Protein AF-B9XE62-F1 (afdb_monomer_lite)

Foldseek 3Di:
DPPPDPPVCVVVVVVVVVVVCVVVPDDPPPVCDVVNVVVVVVVLVVVLVVLLVVLVVVVCVVCVVDPLVVCVVVVNVVSVVVVVVSVVVSVVVSVVSND

Radius of gyration: 27.41 Å; chains: 1; bounding box: 37×49×83 Å

Structure (mmCIF, N/CA/C/O backbone):
data_AF-B9XE62-F1
#
_entry.id   AF-B9XE62-F1
#
loop_
_atom_site.group_PDB
_atom_site.id
_atom_site.type_symbol
_atom_site.label_atom_id
_atom_site.label_alt_id
_atom_site.label_comp_id
_atom_site.label_asym_id
_atom_site.label_entity_id
_atom_site.label_seq_id
_atom_site.pdbx_PDB_ins_code
_atom_site.Cartn_x
_atom_site.Cartn_y
_atom_site.Cartn_z
_atom_site.occupancy
_atom_site.B_iso_or_equiv
_atom_site.auth_seq_id
_atom_site.auth_comp_id
_atom_site.auth_asym_id
_atom_site.auth_atom_id
_atom_site.pdbx_PDB_model_num
ATOM 1 N N . MET A 1 1 ? 6.011 -31.624 -57.000 1.00 45.56 1 MET A N 1
ATOM 2 C CA . MET A 1 1 ? 6.539 -32.652 -56.074 1.00 45.56 1 MET A CA 1
ATOM 3 C C . MET A 1 1 ? 6.282 -32.206 -54.631 1.00 45.56 1 MET A C 1
ATOM 5 O O . MET A 1 1 ? 7.098 -31.500 -54.053 1.00 45.56 1 MET A O 1
ATOM 9 N N . LYS A 1 2 ? 5.093 -32.501 -54.076 1.00 50.94 2 LYS A N 1
ATOM 10 C CA . LYS A 1 2 ? 4.723 -32.095 -52.708 1.00 50.94 2 LYS A CA 1
ATOM 11 C C . LYS A 1 2 ? 5.452 -33.010 -51.726 1.00 50.94 2 LYS A C 1
ATOM 13 O O . LYS A 1 2 ? 5.089 -34.177 -51.609 1.00 50.94 2 LYS A O 1
ATOM 18 N N . ARG A 1 3 ? 6.510 -32.503 -51.086 1.00 59.50 3 ARG A N 1
ATOM 19 C CA . ARG A 1 3 ? 7.260 -33.214 -50.042 1.00 59.50 3 ARG A CA 1
ATOM 20 C C . ARG A 1 3 ? 6.299 -33.481 -48.881 1.00 59.50 3 ARG A C 1
ATOM 22 O O . ARG A 1 3 ? 6.088 -32.612 -48.042 1.00 59.50 3 ARG A O 1
ATOM 29 N N . LYS A 1 4 ? 5.651 -34.649 -48.880 1.00 58.56 4 LYS A N 1
ATOM 30 C CA . LYS A 1 4 ? 4.878 -35.138 -47.738 1.00 58.56 4 LYS A CA 1
ATOM 31 C C . LYS A 1 4 ? 5.888 -35.488 -46.654 1.00 58.56 4 LYS A C 1
ATOM 33 O O . LYS A 1 4 ? 6.426 -36.589 -46.632 1.00 58.56 4 LYS A O 1
ATOM 38 N N . LEU A 1 5 ? 6.218 -34.495 -45.836 1.00 67.44 5 LEU A N 1
ATOM 39 C CA . LEU A 1 5 ? 6.963 -34.704 -44.604 1.00 67.44 5 LEU A CA 1
ATOM 40 C C . LEU A 1 5 ? 6.182 -35.735 -43.771 1.00 67.44 5 LEU A C 1
ATOM 42 O O . LEU A 1 5 ? 4.958 -35.608 -43.673 1.00 67.44 5 LEU A O 1
ATOM 46 N N . PRO A 1 6 ? 6.837 -36.778 -43.234 1.00 66.62 6 PRO A N 1
ATOM 47 C CA . PRO A 1 6 ? 6.153 -37.774 -42.419 1.00 66.62 6 PRO A CA 1
ATOM 48 C C . PRO A 1 6 ? 5.475 -37.066 -41.241 1.00 66.62 6 PRO A C 1
ATOM 50 O O . PRO A 1 6 ? 6.090 -36.215 -40.599 1.00 66.62 6 PRO A O 1
ATOM 53 N N . SER A 1 7 ? 4.210 -37.404 -40.964 1.00 68.00 7 SER A N 1
ATOM 54 C CA . SER A 1 7 ? 3.348 -36.707 -39.990 1.00 68.00 7 SER A CA 1
ATOM 55 C C . SER A 1 7 ? 3.934 -36.611 -38.573 1.00 68.00 7 SER A C 1
ATOM 57 O O . SER A 1 7 ? 3.496 -35.792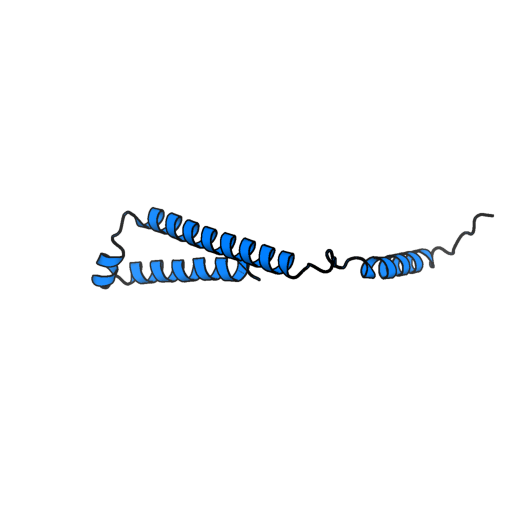 -37.777 1.00 68.00 7 SER A O 1
ATOM 59 N N . VAL A 1 8 ? 4.955 -37.415 -38.276 1.00 67.75 8 VAL A N 1
ATOM 60 C CA . VAL A 1 8 ? 5.684 -37.458 -37.002 1.00 67.75 8 VAL A CA 1
ATOM 61 C C . VAL A 1 8 ? 6.715 -36.325 -36.871 1.00 67.75 8 VAL A C 1
ATOM 63 O O . VAL A 1 8 ? 7.049 -35.924 -35.762 1.00 67.75 8 VAL A O 1
ATOM 66 N N . LEU A 1 9 ? 7.194 -35.757 -37.985 1.00 67.44 9 LEU A N 1
ATOM 67 C CA . LEU A 1 9 ? 8.153 -34.643 -37.975 1.00 67.44 9 LEU A CA 1
ATOM 68 C C . LEU A 1 9 ? 7.482 -33.264 -37.881 1.00 67.44 9 LEU A C 1
ATOM 70 O O . LEU A 1 9 ? 8.156 -32.295 -37.540 1.00 67.44 9 LEU A O 1
ATOM 74 N N . LEU A 1 10 ? 6.170 -33.163 -38.134 1.00 72.81 10 LEU A N 1
ATOM 75 C CA . LEU A 1 10 ? 5.406 -31.923 -37.933 1.00 72.81 10 LEU A CA 1
ATOM 76 C C . LEU A 1 10 ? 5.469 -31.385 -36.490 1.00 72.81 10 LEU A C 1
ATOM 78 O O . LEU A 1 10 ? 5.800 -30.209 -36.342 1.00 72.81 10 LEU A O 1
ATOM 82 N N . PRO A 1 11 ? 5.201 -32.184 -35.433 1.00 76.31 11 PRO A N 1
ATOM 83 C CA . PRO A 1 11 ? 5.225 -31.682 -34.058 1.00 76.31 11 PRO A CA 1
ATOM 84 C C . PRO A 1 11 ? 6.628 -31.244 -33.618 1.00 76.31 11 PRO A C 1
ATOM 86 O O . PRO A 1 11 ? 6.780 -30.220 -32.956 1.00 76.31 11 PRO A O 1
ATOM 89 N N . VAL A 1 12 ? 7.668 -31.968 -34.042 1.00 79.00 12 VAL A N 1
ATOM 90 C CA . VAL A 1 12 ? 9.068 -31.611 -33.760 1.00 79.00 12 VAL A CA 1
ATOM 91 C C . VAL A 1 12 ? 9.441 -30.291 -34.437 1.00 79.00 12 VAL A C 1
ATOM 93 O O . VAL A 1 12 ? 10.075 -29.439 -33.820 1.00 79.00 12 VAL A O 1
ATOM 96 N N . LEU A 1 13 ? 8.996 -30.077 -35.678 1.00 75.75 13 LEU A N 1
ATOM 97 C CA . LEU A 1 13 ? 9.226 -28.830 -36.404 1.00 75.75 13 LEU A CA 1
ATOM 98 C C . LEU A 1 13 ? 8.481 -27.645 -35.773 1.00 75.75 13 LEU A C 1
ATOM 100 O O . LEU A 1 13 ? 9.052 -26.561 -35.688 1.00 75.75 13 LEU A O 1
ATOM 104 N N . SER A 1 14 ? 7.250 -27.842 -35.285 1.00 71.19 14 SER A N 1
ATOM 105 C CA . SER A 1 14 ? 6.536 -26.796 -34.539 1.00 71.19 14 SER A CA 1
ATOM 106 C C . SER A 1 14 ? 7.195 -26.480 -33.197 1.00 71.19 14 SER A C 1
ATOM 108 O O . SER A 1 14 ? 7.227 -25.319 -32.808 1.00 71.19 14 SER A O 1
ATOM 110 N N . LEU A 1 15 ? 7.772 -27.480 -32.520 1.00 75.88 15 LEU A N 1
ATOM 111 C CA . LEU A 1 15 ? 8.480 -27.278 -31.256 1.00 75.88 15 LEU A CA 1
ATOM 112 C C . LEU A 1 15 ? 9.803 -26.529 -31.460 1.00 75.88 15 LEU A C 1
ATOM 114 O O . LEU A 1 15 ? 10.140 -25.670 -30.659 1.00 75.88 15 LEU A O 1
ATOM 118 N N . LEU A 1 16 ? 10.531 -26.815 -32.544 1.00 76.62 16 LEU A N 1
ATOM 119 C CA . LEU A 1 16 ? 11.733 -26.074 -32.953 1.00 76.62 16 LEU A CA 1
ATOM 120 C C . LEU A 1 16 ? 11.405 -24.644 -33.392 1.00 76.62 16 LEU A C 1
ATOM 122 O O . LEU A 1 16 ? 12.121 -23.709 -33.041 1.00 76.62 16 LEU A O 1
ATOM 126 N N . ALA A 1 17 ? 10.312 -24.460 -34.136 1.00 77.06 17 ALA A N 1
ATOM 127 C CA . ALA A 1 17 ? 9.829 -23.133 -34.504 1.00 77.06 17 ALA A CA 1
ATOM 128 C C . ALA A 1 17 ? 9.422 -22.321 -33.265 1.00 77.06 17 ALA A C 1
ATOM 130 O O . ALA A 1 17 ? 9.715 -21.128 -33.201 1.00 77.06 17 ALA A O 1
ATOM 131 N N . TRP A 1 18 ? 8.811 -22.976 -32.273 1.00 72.44 18 TRP A N 1
ATOM 132 C CA . TRP A 1 18 ? 8.482 -22.371 -30.989 1.00 72.44 18 TRP A CA 1
ATOM 133 C C . TRP A 1 18 ? 9.726 -22.108 -30.125 1.00 72.44 18 TRP A C 1
ATOM 135 O O . TRP A 1 18 ? 9.913 -21.016 -29.615 1.00 72.44 18 TRP A O 1
ATOM 145 N N . ALA A 1 19 ? 10.684 -23.030 -30.055 1.00 73.44 19 ALA A N 1
ATOM 146 C CA . ALA A 1 19 ? 11.950 -22.796 -29.354 1.00 73.44 19 ALA A CA 1
ATOM 147 C C . ALA A 1 19 ? 12.716 -21.581 -29.921 1.00 73.44 19 ALA A C 1
ATOM 149 O O . ALA A 1 19 ? 13.286 -20.789 -29.169 1.00 73.44 19 ALA A O 1
ATOM 150 N N . ASN A 1 20 ? 12.668 -21.389 -31.243 1.00 70.81 20 ASN A N 1
ATOM 151 C CA . ASN A 1 20 ? 13.258 -20.222 -31.896 1.00 70.81 20 ASN A CA 1
ATOM 152 C C . ASN A 1 20 ? 12.491 -18.919 -31.613 1.00 70.81 20 ASN A C 1
ATOM 154 O O . ASN A 1 20 ? 13.117 -17.863 -31.574 1.00 70.81 20 ASN A O 1
ATOM 158 N N . ASN A 1 21 ? 11.168 -18.963 -31.419 1.00 65.94 21 ASN A N 1
ATOM 159 C CA . ASN A 1 21 ? 10.366 -17.762 -31.163 1.00 65.94 21 ASN A CA 1
ATOM 160 C C . ASN A 1 21 ? 10.258 -17.394 -29.669 1.00 65.94 21 ASN A C 1
ATOM 162 O O . ASN A 1 21 ? 10.157 -16.212 -29.358 1.00 65.94 21 ASN A O 1
ATOM 166 N N . VAL A 1 22 ? 10.428 -18.350 -28.750 1.00 63.34 22 VAL A N 1
ATOM 167 C CA . VAL A 1 22 ? 10.509 -18.121 -27.292 1.00 63.34 22 VAL A CA 1
ATOM 168 C C . VAL A 1 22 ? 11.733 -17.286 -26.905 1.00 63.34 22 VAL A C 1
ATOM 170 O O . VAL A 1 22 ? 11.699 -16.543 -25.930 1.00 63.34 22 VAL A O 1
ATOM 173 N N . SER A 1 23 ? 12.802 -17.328 -27.705 1.00 54.84 23 SER A N 1
ATOM 174 C CA . SER A 1 23 ? 13.986 -16.479 -27.497 1.00 54.84 23 SER A CA 1
ATOM 175 C C . SER A 1 23 ? 13.716 -14.991 -27.776 1.00 54.84 23 SER A C 1
ATOM 177 O O . SER A 1 23 ? 14.518 -14.143 -27.391 1.00 54.84 23 SER A O 1
ATOM 179 N N . ALA A 1 24 ? 12.609 -14.671 -28.459 1.00 52.84 24 ALA A N 1
ATOM 180 C CA . ALA A 1 24 ? 12.230 -13.316 -28.854 1.00 52.84 24 ALA A CA 1
ATOM 181 C C . ALA A 1 24 ? 11.146 -12.695 -27.957 1.00 52.84 24 ALA A C 1
ATOM 183 O O . ALA A 1 24 ? 10.785 -11.540 -28.165 1.00 52.84 24 ALA A O 1
ATOM 184 N N . GLU A 1 25 ? 10.659 -13.411 -26.940 1.00 49.81 25 GLU A N 1
ATOM 185 C CA . GLU A 1 25 ? 9.695 -12.882 -25.967 1.00 49.81 25 GLU A CA 1
ATOM 186 C C . GLU A 1 25 ? 10.421 -12.355 -24.717 1.00 49.81 25 GLU A C 1
ATOM 188 O O . GLU A 1 25 ? 10.091 -12.645 -23.571 1.00 49.81 25 GLU A O 1
ATOM 193 N N . GLY A 1 26 ? 11.472 -11.570 -24.958 1.00 54.84 26 GLY A N 1
ATOM 194 C CA . GLY A 1 26 ? 12.023 -10.653 -23.973 1.00 54.84 26 GLY A CA 1
ATOM 195 C C . GLY A 1 26 ? 11.217 -9.364 -24.034 1.00 54.84 26 GLY A C 1
ATOM 196 O O . GLY A 1 26 ? 11.342 -8.615 -24.997 1.00 54.84 26 GLY A O 1
ATOM 197 N N . THR A 1 27 ? 10.388 -9.125 -23.018 1.00 52.66 27 THR A N 1
ATOM 198 C CA . THR A 1 27 ? 9.708 -7.852 -22.733 1.00 52.66 27 THR A CA 1
ATOM 199 C C . THR A 1 27 ? 10.562 -6.656 -23.165 1.00 52.66 27 THR A C 1
ATOM 201 O O . THR A 1 27 ? 11.564 -6.387 -22.504 1.00 52.66 27 THR A O 1
ATOM 204 N N . ASP A 1 28 ? 10.202 -5.986 -24.265 1.00 48.62 28 ASP A N 1
ATOM 205 C CA . ASP A 1 28 ? 10.820 -4.776 -24.828 1.00 48.62 28 ASP A CA 1
ATOM 206 C C . ASP A 1 28 ? 12.162 -4.378 -24.192 1.00 48.62 28 ASP A C 1
ATOM 208 O O . ASP A 1 28 ? 12.276 -3.416 -23.422 1.00 48.62 28 ASP A O 1
ATOM 212 N N . THR A 1 29 ? 13.205 -5.140 -24.521 1.00 51.34 29 THR A N 1
ATOM 213 C CA . THR A 1 29 ? 14.595 -4.817 -24.197 1.00 51.34 29 THR A CA 1
ATOM 214 C C . THR A 1 29 ? 15.145 -3.836 -25.230 1.00 51.34 29 THR A C 1
ATOM 216 O O . THR A 1 29 ? 16.222 -4.039 -25.793 1.00 51.34 29 THR A O 1
ATOM 219 N N . THR A 1 30 ? 14.431 -2.738 -25.492 1.00 59.75 30 THR A N 1
ATOM 220 C CA . THR A 1 30 ? 15.166 -1.523 -25.852 1.00 59.75 30 THR A CA 1
ATOM 221 C C . THR A 1 30 ? 16.044 -1.211 -24.642 1.00 59.75 30 THR A C 1
ATOM 223 O O . THR A 1 30 ? 15.549 -1.321 -23.516 1.00 59.75 30 THR A O 1
ATOM 226 N N . PRO A 1 31 ? 17.339 -0.883 -24.797 1.00 51.75 31 PRO A N 1
ATOM 227 C CA . PRO A 1 31 ? 18.119 -0.385 -23.676 1.00 51.75 31 PRO A CA 1
ATOM 228 C C . PRO A 1 31 ? 17.374 0.842 -23.151 1.00 51.75 31 PRO A C 1
ATOM 230 O O . PRO A 1 31 ? 17.423 1.908 -23.765 1.00 51.75 31 PRO A O 1
ATOM 233 N N . LYS A 1 32 ? 16.597 0.674 -22.071 1.00 60.62 32 LYS A N 1
ATOM 234 C CA . LYS A 1 32 ? 15.912 1.775 -21.409 1.00 60.62 32 LYS A CA 1
ATOM 235 C C . LYS A 1 32 ? 17.044 2.683 -20.982 1.00 60.62 32 LYS A C 1
ATOM 237 O O . LYS A 1 32 ? 17.804 2.341 -20.078 1.00 60.62 32 LYS A O 1
ATOM 242 N N . SER A 1 33 ? 17.212 3.800 -21.685 1.00 68.56 33 SER A N 1
ATOM 243 C CA . SER A 1 33 ? 18.121 4.843 -21.239 1.00 68.56 33 SER A CA 1
ATOM 244 C C . SER A 1 33 ? 17.815 5.090 -19.764 1.00 68.56 33 SER A C 1
ATOM 246 O O . SER A 1 33 ? 16.651 5.026 -19.365 1.00 68.56 33 SER A O 1
ATOM 248 N N . LEU A 1 34 ? 18.835 5.329 -18.939 1.00 74.75 34 LEU A N 1
ATOM 249 C CA . LEU A 1 34 ? 18.655 5.533 -17.493 1.00 74.75 34 LEU A CA 1
ATOM 250 C C . LEU A 1 34 ? 17.511 6.520 -17.194 1.00 74.75 34 LEU A C 1
ATOM 252 O O . LEU A 1 34 ? 16.763 6.330 -16.240 1.00 74.75 34 LEU A O 1
ATOM 256 N N . SER A 1 35 ? 17.304 7.498 -18.084 1.00 74.81 35 SER A N 1
ATOM 257 C CA . SER A 1 35 ? 16.158 8.406 -18.069 1.00 74.81 35 SER A CA 1
ATOM 258 C C . SER A 1 35 ? 14.786 7.716 -18.074 1.00 74.81 35 SER A C 1
ATOM 260 O O . SER A 1 35 ? 13.941 8.099 -17.277 1.00 74.81 35 SER A O 1
ATOM 262 N N . HIS A 1 36 ? 14.547 6.693 -18.897 1.00 77.94 36 HIS A N 1
ATOM 263 C CA . HIS A 1 36 ? 13.278 5.956 -18.924 1.00 77.94 36 HIS A CA 1
ATOM 264 C C . HIS A 1 36 ? 13.063 5.122 -17.657 1.00 77.94 36 HIS A C 1
ATOM 266 O O . HIS A 1 36 ? 11.943 5.037 -17.162 1.00 77.94 36 HIS A O 1
ATOM 272 N N . ALA A 1 37 ? 14.123 4.520 -17.108 1.00 81.00 37 ALA A N 1
ATOM 273 C CA . ALA A 1 37 ? 14.025 3.755 -15.865 1.00 81.00 37 ALA A CA 1
ATOM 274 C C . ALA A 1 37 ? 13.701 4.663 -14.666 1.00 81.00 37 ALA A C 1
ATOM 276 O O . ALA A 1 37 ? 12.819 4.351 -13.866 1.00 81.00 37 ALA A O 1
ATOM 277 N N . ILE A 1 38 ? 14.366 5.818 -14.583 1.00 84.62 38 ILE A N 1
ATOM 278 C CA . ILE A 1 38 ? 14.113 6.835 -13.556 1.00 84.62 38 ILE A CA 1
ATOM 279 C C . ILE A 1 38 ? 12.702 7.412 -13.709 1.00 84.62 38 ILE A C 1
ATOM 281 O O . ILE A 1 38 ? 11.982 7.526 -12.720 1.00 84.62 38 ILE A O 1
ATOM 285 N N . LEU A 1 39 ? 12.280 7.717 -14.939 1.00 85.50 39 LEU A N 1
ATOM 286 C CA . LEU A 1 39 ? 10.943 8.238 -15.213 1.00 85.50 39 LEU A CA 1
ATOM 287 C C . LEU A 1 39 ? 9.855 7.247 -14.779 1.00 85.50 39 LEU A C 1
ATOM 289 O O . LEU A 1 39 ? 8.937 7.635 -14.062 1.00 85.50 39 LEU A O 1
ATOM 293 N N . ASN A 1 40 ? 9.990 5.966 -15.136 1.00 83.69 40 ASN A N 1
ATOM 294 C CA . ASN A 1 40 ? 9.050 4.935 -14.699 1.00 83.69 40 ASN A CA 1
ATOM 295 C C . ASN A 1 40 ? 9.027 4.797 -13.173 1.00 83.69 40 ASN A C 1
ATOM 297 O O . ASN A 1 40 ? 7.947 4.763 -12.593 1.00 83.69 40 ASN A O 1
ATOM 301 N N . SER A 1 41 ? 10.189 4.769 -12.516 1.00 85.69 41 SER A N 1
ATOM 302 C CA . SER A 1 41 ? 10.267 4.688 -11.051 1.00 85.69 41 SER A CA 1
ATOM 303 C C . SER A 1 41 ? 9.533 5.851 -10.370 1.00 85.69 41 SER A C 1
ATOM 305 O O . SER A 1 41 ? 8.736 5.635 -9.460 1.00 85.69 41 SER A O 1
ATOM 3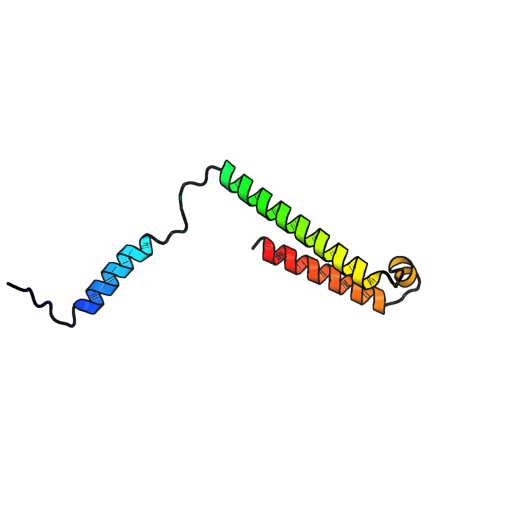07 N N . ILE A 1 42 ? 9.710 7.080 -10.868 1.00 88.25 42 ILE A N 1
ATOM 308 C CA . ILE A 1 42 ? 9.016 8.270 -10.350 1.00 88.25 42 ILE A CA 1
ATOM 309 C C . ILE A 1 42 ? 7.503 8.173 -10.571 1.00 88.25 42 ILE A C 1
ATOM 311 O O . ILE A 1 42 ? 6.730 8.533 -9.681 1.00 88.25 42 ILE A O 1
ATOM 315 N N . ILE A 1 43 ? 7.066 7.678 -11.730 1.00 87.06 43 ILE A N 1
ATOM 316 C CA . ILE A 1 43 ? 5.642 7.489 -12.033 1.00 87.06 43 ILE A CA 1
ATOM 317 C C . ILE A 1 43 ? 5.020 6.492 -11.049 1.00 87.06 43 ILE A C 1
ATOM 319 O O . ILE A 1 43 ? 4.016 6.818 -10.416 1.00 87.06 43 ILE A O 1
ATOM 323 N N . PHE A 1 44 ? 5.636 5.325 -10.848 1.00 84.69 44 PHE A N 1
ATOM 324 C CA . PHE A 1 44 ? 5.141 4.326 -9.895 1.00 84.69 44 PHE A CA 1
ATOM 325 C C . PHE A 1 44 ? 5.183 4.827 -8.446 1.00 84.69 44 PHE A C 1
ATOM 327 O O . PHE A 1 44 ? 4.214 4.642 -7.711 1.00 84.69 44 PHE A O 1
ATOM 334 N N . ALA A 1 45 ? 6.239 5.542 -8.048 1.00 85.12 45 ALA A N 1
ATOM 335 C CA . ALA A 1 45 ? 6.321 6.167 -6.728 1.00 85.12 45 ALA A CA 1
ATOM 336 C C . ALA A 1 45 ? 5.192 7.188 -6.506 1.00 85.12 45 ALA A C 1
ATOM 338 O O . ALA A 1 45 ? 4.550 7.194 -5.455 1.00 85.12 45 ALA A O 1
ATOM 339 N N . THR A 1 46 ? 4.901 8.016 -7.512 1.00 88.44 46 THR A N 1
ATOM 340 C CA . THR A 1 46 ? 3.821 9.012 -7.444 1.00 88.44 46 THR A CA 1
ATOM 341 C C . THR A 1 46 ? 2.457 8.33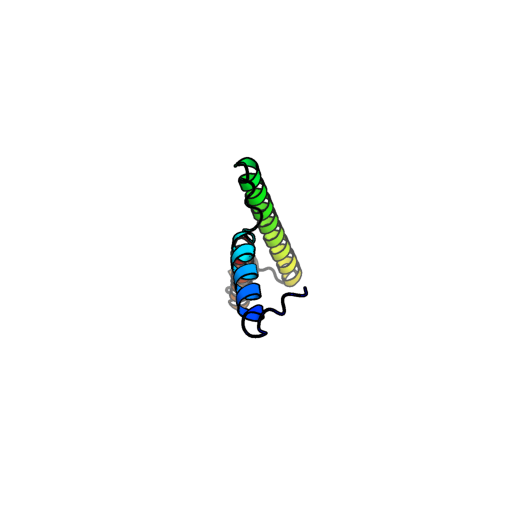6 -7.346 1.00 88.44 46 THR A C 1
ATOM 343 O O . THR A 1 46 ? 1.632 8.7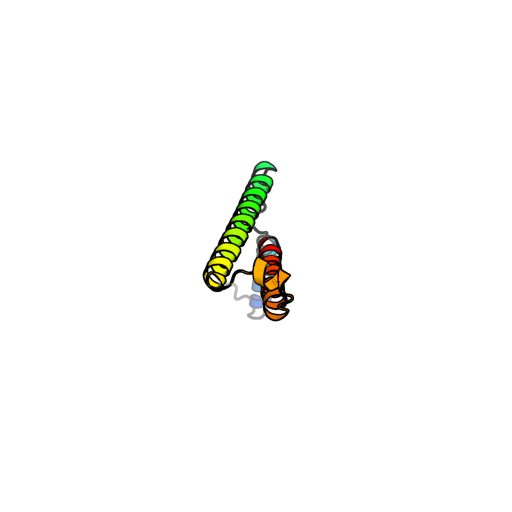36 -6.526 1.00 88.44 46 THR A O 1
ATOM 346 N N . ILE A 1 47 ? 2.226 7.279 -8.129 1.00 87.81 47 ILE A N 1
ATOM 347 C CA . ILE A 1 47 ? 0.992 6.487 -8.065 1.00 87.81 47 I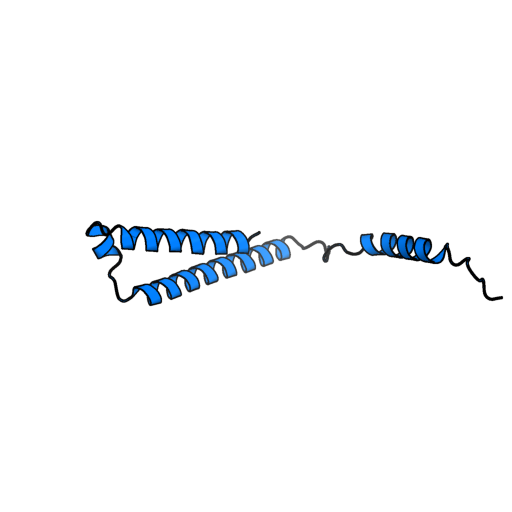LE A CA 1
ATOM 348 C C . ILE A 1 47 ? 0.819 5.878 -6.668 1.00 87.81 47 ILE A C 1
ATOM 350 O O . ILE A 1 47 ? -0.258 6.004 -6.088 1.00 87.81 47 ILE A O 1
ATOM 354 N N . GLY A 1 48 ? 1.876 5.299 -6.089 1.00 84.81 48 GLY A N 1
ATOM 355 C CA . GLY A 1 48 ? 1.842 4.754 -4.729 1.00 84.81 48 GLY A CA 1
ATOM 356 C C . GLY A 1 48 ? 1.441 5.800 -3.685 1.00 84.81 48 GLY A C 1
ATOM 357 O O . GLY A 1 48 ? 0.554 5.551 -2.869 1.00 84.81 48 GLY A O 1
ATOM 358 N N . ILE A 1 49 ? 2.019 7.003 -3.756 1.00 86.69 49 ILE A N 1
ATOM 359 C CA . ILE A 1 49 ? 1.660 8.122 -2.869 1.00 86.69 49 ILE A CA 1
ATOM 360 C C . ILE A 1 49 ? 0.178 8.483 -3.027 1.00 86.69 49 ILE A C 1
ATOM 362 O O . ILE A 1 49 ? -0.538 8.595 -2.032 1.00 86.69 49 ILE A O 1
ATOM 366 N N . VAL A 1 50 ? -0.308 8.625 -4.262 1.00 88.81 50 VAL A N 1
ATOM 367 C CA . VAL A 1 50 ? -1.718 8.958 -4.527 1.00 88.81 50 VAL A CA 1
ATOM 368 C C . VAL A 1 50 ? -2.654 7.903 -3.935 1.00 88.81 50 VAL A C 1
ATOM 370 O O . VAL A 1 50 ? -3.654 8.257 -3.310 1.00 88.81 50 VAL A O 1
ATOM 373 N N . VAL A 1 51 ? -2.320 6.620 -4.067 1.00 86.56 51 VAL A N 1
ATOM 374 C CA . VAL A 1 51 ? -3.120 5.522 -3.507 1.00 86.56 51 VAL A CA 1
ATOM 375 C C . VAL A 1 51 ? -3.166 5.582 -1.978 1.00 86.56 51 VAL A C 1
ATOM 377 O O . VAL A 1 51 ? -4.244 5.425 -1.403 1.00 86.56 51 VAL A O 1
ATOM 380 N N . VAL A 1 52 ? -2.045 5.887 -1.314 1.00 84.88 52 VAL A N 1
ATOM 381 C CA . VAL A 1 52 ? -2.008 6.103 0.144 1.00 84.88 52 VAL A CA 1
ATOM 382 C C . VAL A 1 52 ? -2.944 7.239 0.551 1.00 84.88 52 VAL A C 1
ATOM 384 O O . VAL A 1 52 ? -3.757 7.065 1.458 1.00 84.88 52 VAL A O 1
ATOM 387 N N . PHE A 1 53 ? -2.893 8.377 -0.146 1.00 87.19 53 PHE A N 1
ATOM 388 C CA . PHE A 1 53 ? -3.775 9.517 0.128 1.00 87.19 53 PHE A CA 1
ATOM 389 C C . PHE A 1 53 ? -5.256 9.169 -0.040 1.00 87.19 53 PHE A C 1
ATOM 391 O O . PHE A 1 53 ? -6.080 9.556 0.789 1.00 87.19 53 PHE A O 1
ATOM 398 N N . VAL A 1 54 ? -5.606 8.426 -1.091 1.00 87.50 54 VAL A N 1
ATOM 399 C CA . VAL A 1 54 ? -6.985 7.969 -1.307 1.00 87.50 54 VAL A CA 1
ATOM 400 C C . VAL A 1 54 ? -7.412 7.003 -0.200 1.00 87.50 54 VAL A C 1
ATOM 402 O O . VAL A 1 54 ? -8.507 7.158 0.337 1.00 87.50 54 VAL A O 1
ATOM 405 N N . GLY A 1 55 ? -6.547 6.066 0.198 1.00 83.56 55 GLY A N 1
ATOM 406 C CA . GLY A 1 55 ? -6.804 5.142 1.305 1.00 83.56 55 GLY A CA 1
ATOM 407 C C . GLY A 1 55 ? -7.069 5.869 2.625 1.00 83.56 55 GLY A C 1
ATOM 408 O O . GLY A 1 55 ? -8.069 5.590 3.289 1.00 83.56 55 GLY A O 1
ATOM 409 N N . PHE A 1 56 ? -6.242 6.864 2.959 1.00 80.62 56 PHE A N 1
ATOM 410 C CA . PHE A 1 56 ? -6.456 7.713 4.133 1.00 80.62 56 PHE A CA 1
ATOM 411 C C . PHE A 1 56 ? -7.759 8.499 4.050 1.00 80.62 56 PHE A C 1
ATOM 413 O O . PHE A 1 56 ? -8.498 8.542 5.024 1.00 80.62 56 PHE A O 1
ATOM 420 N N . LYS A 1 57 ? -8.080 9.081 2.893 1.00 83.44 57 LYS A N 1
ATOM 421 C CA . LYS A 1 57 ? -9.314 9.855 2.723 1.00 83.44 57 LYS A CA 1
ATOM 422 C C . LYS A 1 57 ? -10.573 8.993 2.857 1.00 83.44 57 LYS A C 1
ATOM 424 O O . LYS A 1 57 ? -11.560 9.442 3.432 1.00 83.44 57 LYS A O 1
ATOM 429 N N . VAL A 1 58 ? -10.553 7.767 2.332 1.00 83.19 58 VAL A N 1
ATOM 430 C CA . VAL A 1 58 ? -11.666 6.813 2.484 1.00 83.19 58 VAL A CA 1
ATOM 431 C C . VAL A 1 58 ? -11.814 6.389 3.942 1.00 83.19 58 VAL A C 1
ATOM 433 O O . VAL A 1 58 ? -12.935 6.332 4.443 1.00 83.19 58 VAL A O 1
ATOM 436 N N . PHE A 1 59 ? -10.702 6.131 4.631 1.00 77.31 59 PHE A N 1
ATOM 437 C CA . PHE A 1 59 ? -10.720 5.815 6.055 1.00 77.31 59 PHE A CA 1
ATOM 438 C C . PHE A 1 59 ? -11.255 6.975 6.896 1.00 77.31 59 PHE A C 1
ATOM 440 O O . PHE A 1 59 ? -12.155 6.776 7.705 1.00 77.31 59 PHE A O 1
ATOM 447 N N . ASP A 1 60 ? -10.751 8.183 6.666 1.00 78.00 60 ASP A N 1
ATOM 448 C CA . ASP A 1 60 ? -11.177 9.381 7.380 1.00 78.00 60 ASP A CA 1
ATOM 449 C C . ASP A 1 60 ? -12.680 9.619 7.192 1.00 78.00 60 ASP A C 1
ATOM 451 O O . ASP A 1 60 ? -13.404 9.817 8.165 1.00 78.00 60 ASP A O 1
ATOM 455 N N . TRP A 1 61 ? -13.191 9.446 5.965 1.00 76.88 61 TRP A N 1
ATOM 456 C CA . TRP A 1 61 ? -14.629 9.501 5.689 1.00 76.88 61 TRP A CA 1
ATOM 457 C C . TRP A 1 61 ? -15.431 8.401 6.403 1.00 76.88 61 TRP A C 1
ATOM 459 O O . TRP A 1 61 ? -16.530 8.653 6.902 1.00 76.88 61 TRP A O 1
ATOM 469 N N . ALA A 1 62 ? -14.891 7.185 6.485 1.00 72.50 62 ALA A N 1
ATOM 470 C CA . ALA A 1 62 ? -15.530 6.083 7.200 1.00 72.50 62 ALA A CA 1
ATOM 471 C C . ALA A 1 62 ? -15.566 6.313 8.724 1.00 72.50 62 ALA A C 1
ATOM 473 O O . ALA A 1 62 ? -16.511 5.870 9.381 1.00 72.50 62 ALA A O 1
ATOM 474 N N . VAL A 1 63 ? -14.573 7.014 9.284 1.00 72.88 63 VAL A N 1
ATOM 475 C CA . VAL A 1 63 ? -14.421 7.215 10.735 1.00 72.88 63 VAL A CA 1
ATOM 476 C C . VAL A 1 63 ? -14.864 8.603 11.215 1.00 72.88 63 VAL A C 1
ATOM 478 O O . VAL A 1 63 ? -14.968 8.800 12.418 1.00 72.88 63 VAL A O 1
ATOM 481 N N . THR A 1 64 ? -15.278 9.522 10.330 1.00 62.12 64 THR A N 1
ATOM 482 C CA . THR A 1 64 ? -15.661 10.927 10.642 1.00 62.12 64 THR A CA 1
ATOM 483 C C . THR A 1 64 ? -16.682 11.105 11.790 1.00 62.12 64 THR A C 1
ATOM 485 O O . THR A 1 64 ? -16.875 12.211 12.283 1.00 62.12 64 THR A O 1
ATOM 488 N N . LYS A 1 65 ? -17.367 10.050 12.252 1.00 61.72 65 LYS A N 1
ATOM 489 C CA . LYS A 1 65 ? -18.251 10.106 13.434 1.00 61.72 65 LYS A CA 1
ATOM 490 C C . LYS A 1 65 ? -17.541 9.957 14.789 1.00 61.72 65 LYS A C 1
ATOM 492 O O . LYS A 1 65 ? -18.196 10.177 15.804 1.00 61.72 65 LYS A O 1
ATOM 497 N N . ILE A 1 66 ? -16.275 9.544 14.827 1.00 66.94 66 ILE A N 1
ATOM 498 C CA . ILE A 1 66 ? -15.540 9.223 16.058 1.00 66.94 66 ILE A CA 1
ATOM 499 C C . ILE A 1 66 ? -14.243 10.035 16.085 1.00 66.94 66 ILE A C 1
ATOM 501 O O . ILE A 1 66 ? -13.424 9.922 15.175 1.00 66.94 66 ILE A O 1
ATOM 505 N N . ASP A 1 67 ? -14.030 10.806 17.153 1.00 76.06 67 ASP A N 1
ATOM 506 C CA . ASP A 1 67 ? -12.752 11.474 17.414 1.00 76.06 67 ASP A CA 1
ATOM 507 C C . ASP A 1 67 ? -11.696 10.425 17.791 1.00 76.06 67 ASP A C 1
ATOM 509 O O . ASP A 1 67 ? -11.534 10.079 18.961 1.00 76.06 67 ASP A O 1
ATOM 513 N N . ILE A 1 68 ? -10.971 9.903 16.797 1.00 76.19 68 ILE A N 1
ATOM 514 C CA . ILE A 1 68 ? -9.973 8.836 16.984 1.00 76.19 68 ILE A CA 1
ATOM 515 C C . ILE A 1 68 ? -8.950 9.214 18.060 1.00 76.19 68 ILE A C 1
ATOM 517 O O . ILE A 1 68 ? -8.645 8.387 18.913 1.00 76.19 68 ILE A O 1
ATOM 521 N N . GLU A 1 69 ? -8.442 10.452 18.048 1.00 78.75 69 GLU A N 1
ATOM 522 C CA . GLU A 1 69 ? -7.476 10.934 19.046 1.00 78.75 69 GLU A CA 1
ATOM 523 C C . GLU A 1 69 ? -8.054 10.926 20.461 1.00 78.75 69 GLU A C 1
ATOM 525 O O . GLU A 1 69 ? -7.413 10.441 21.394 1.00 78.75 69 GLU A O 1
ATOM 530 N N . LYS A 1 70 ? -9.280 11.430 20.625 1.00 83.31 70 LYS A N 1
ATOM 531 C CA . LYS A 1 70 ? -9.950 11.490 21.925 1.00 83.31 70 LYS A CA 1
ATOM 532 C C . LYS A 1 70 ? -10.229 10.089 22.462 1.00 83.31 70 LYS A C 1
ATOM 534 O O . LYS A 1 70 ? -10.009 9.827 23.644 1.00 83.31 70 LYS A O 1
ATOM 539 N N . GLU A 1 71 ? -10.644 9.176 21.594 1.00 83.12 71 GLU A N 1
ATOM 540 C CA . GLU A 1 71 ? -10.960 7.806 21.977 1.00 83.12 71 GLU A CA 1
ATOM 541 C C . GLU A 1 71 ? -9.694 6.981 22.246 1.00 83.12 71 GLU A C 1
ATOM 543 O O . GLU A 1 71 ? -9.698 6.148 23.156 1.00 83.12 71 GLU A O 1
ATOM 548 N N . LEU A 1 72 ? -8.590 7.251 21.539 1.00 82.94 72 LEU A N 1
ATOM 549 C CA . LEU A 1 72 ? -7.274 6.691 21.864 1.00 82.94 72 LEU A CA 1
ATOM 550 C C . LEU A 1 72 ? -6.808 7.143 23.252 1.00 82.94 72 LEU A C 1
ATOM 552 O O . LEU A 1 72 ? -6.358 6.316 24.047 1.00 82.94 72 LEU A O 1
ATOM 556 N N . LEU A 1 73 ? -6.945 8.437 23.562 1.00 85.88 73 LEU A N 1
ATOM 557 C CA . LEU A 1 73 ? -6.604 8.991 24.877 1.00 85.88 73 LEU A CA 1
ATOM 558 C C . LEU A 1 73 ? -7.498 8.416 25.987 1.00 85.88 73 LEU A C 1
ATOM 560 O O . LEU A 1 73 ? -7.021 8.147 27.090 1.00 85.88 73 LEU A O 1
ATOM 564 N N . ASN A 1 74 ? -8.765 8.135 25.679 1.00 89.69 74 ASN A N 1
ATOM 565 C CA . ASN A 1 74 ? -9.710 7.462 26.574 1.00 89.69 74 ASN A CA 1
ATOM 566 C C . ASN A 1 74 ? -9.475 5.941 26.713 1.00 89.69 74 ASN A C 1
ATOM 568 O O . ASN A 1 74 ? -10.338 5.244 27.247 1.00 89.69 74 ASN A O 1
ATOM 572 N N . ASN A 1 75 ? -8.328 5.402 26.272 1.00 83.44 75 ASN A N 1
ATOM 573 C CA . ASN A 1 75 ? -7.997 3.969 26.336 1.00 83.44 75 ASN A CA 1
ATOM 574 C C . ASN A 1 75 ? -8.995 3.058 25.592 1.00 83.44 75 ASN A C 1
ATOM 576 O O . ASN A 1 75 ? -9.173 1.885 25.937 1.00 83.44 75 ASN A O 1
ATOM 580 N N . ASN A 1 76 ? -9.640 3.561 24.538 1.00 86.12 76 ASN A N 1
ATOM 581 C CA . ASN A 1 76 ? -10.534 2.738 23.740 1.00 86.12 76 ASN A CA 1
ATOM 582 C C . ASN A 1 76 ? -9.742 1.816 22.799 1.00 86.12 76 ASN A C 1
ATOM 584 O O . ASN A 1 76 ? -9.362 2.182 21.683 1.00 86.12 76 ASN A O 1
ATOM 588 N N . VAL A 1 77 ? -9.536 0.578 23.250 1.00 87.38 77 VAL A N 1
ATOM 589 C CA . VAL A 1 77 ? -8.821 -0.467 22.503 1.00 87.38 77 VAL A CA 1
ATOM 590 C C . VAL A 1 77 ? -9.481 -0.762 21.149 1.00 87.38 77 VAL A C 1
ATOM 592 O O . VAL A 1 77 ? -8.782 -1.079 20.189 1.00 87.38 77 VAL A O 1
ATOM 595 N N . ALA A 1 78 ? -10.806 -0.609 21.027 1.00 85.75 78 ALA A N 1
ATOM 596 C CA . ALA A 1 78 ? -11.505 -0.864 19.768 1.00 85.75 78 ALA A CA 1
ATOM 597 C C . ALA A 1 78 ? -11.039 0.089 18.656 1.00 85.75 78 ALA A C 1
ATOM 599 O O . ALA A 1 78 ? -10.768 -0.347 17.537 1.00 85.75 78 ALA A O 1
ATOM 600 N N . VAL A 1 79 ? -10.873 1.374 18.979 1.00 85.25 79 VAL A N 1
ATOM 601 C CA . VAL A 1 79 ? -10.382 2.383 18.030 1.00 85.25 79 VAL A CA 1
ATOM 602 C C . VAL A 1 79 ? -8.913 2.132 17.688 1.00 85.25 79 VAL A C 1
ATOM 604 O O . VAL A 1 79 ? -8.536 2.211 16.521 1.00 85.25 79 VAL A O 1
ATOM 607 N N . ALA A 1 80 ? -8.097 1.729 18.667 1.00 84.81 80 ALA A N 1
ATOM 608 C CA . ALA A 1 80 ? -6.698 1.379 18.427 1.00 84.81 80 ALA A CA 1
ATOM 609 C C . ALA A 1 80 ? -6.538 0.211 17.432 1.00 84.81 80 ALA A C 1
ATOM 611 O O . ALA A 1 80 ? -5.709 0.288 16.523 1.00 84.81 80 ALA A O 1
ATOM 612 N N . ILE A 1 81 ? -7.355 -0.842 17.556 1.00 88.00 81 ILE A N 1
ATOM 613 C CA . ILE A 1 81 ? -7.320 -2.001 16.646 1.00 88.00 81 ILE A CA 1
ATOM 614 C C . ILE A 1 81 ? -7.728 -1.600 15.223 1.00 88.00 81 ILE A C 1
ATOM 616 O O . ILE A 1 81 ? -7.084 -2.019 14.261 1.00 88.00 81 ILE A O 1
ATOM 620 N N . VAL A 1 82 ? -8.767 -0.774 15.076 1.00 86.44 82 VAL A N 1
ATOM 621 C CA . VAL A 1 82 ? -9.233 -0.306 13.760 1.00 86.44 82 VAL A CA 1
ATOM 622 C C . VAL A 1 82 ? -8.159 0.534 13.068 1.00 86.44 82 VAL A C 1
ATOM 624 O O . VAL A 1 82 ? -7.839 0.281 11.905 1.00 86.44 82 VAL A O 1
ATOM 627 N N . THR A 1 83 ? -7.542 1.471 13.788 1.00 84.19 83 THR A N 1
ATOM 628 C CA . THR A 1 83 ? -6.442 2.287 13.255 1.00 84.19 83 THR A CA 1
ATOM 629 C C . THR A 1 83 ? -5.246 1.417 12.853 1.00 84.19 83 THR A C 1
ATOM 631 O O . THR A 1 83 ? -4.691 1.598 11.768 1.00 84.19 83 THR A O 1
ATOM 634 N N . ALA A 1 84 ? -4.881 0.420 13.667 1.00 87.19 84 ALA A N 1
ATOM 635 C CA . ALA A 1 84 ? -3.804 -0.514 13.337 1.00 87.19 84 ALA A CA 1
ATOM 636 C C . ALA A 1 84 ? -4.105 -1.334 12.067 1.00 87.19 84 ALA A C 1
ATOM 638 O O . ALA A 1 84 ? -3.240 -1.464 11.198 1.00 87.19 84 ALA A O 1
ATOM 639 N N . ALA A 1 85 ? -5.333 -1.839 11.917 1.00 88.00 85 ALA A N 1
ATOM 640 C CA . ALA A 1 85 ? -5.746 -2.600 10.737 1.00 88.00 85 ALA A CA 1
ATOM 641 C C . ALA A 1 85 ? -5.664 -1.767 9.446 1.00 88.00 85 ALA A C 1
ATOM 643 O O . ALA A 1 85 ? -5.246 -2.274 8.405 1.00 88.00 85 ALA A O 1
ATOM 644 N N . VAL A 1 86 ? -6.005 -0.479 9.516 1.00 84.88 86 VAL A N 1
ATOM 645 C CA . VAL A 1 86 ? -5.945 0.435 8.365 1.00 84.88 86 VAL A CA 1
ATOM 646 C C . VAL A 1 86 ? -4.508 0.739 7.960 1.00 84.88 86 VAL A C 1
ATOM 648 O O . VAL A 1 86 ? -4.189 0.675 6.773 1.00 84.88 86 VAL A O 1
ATOM 651 N N . ILE A 1 87 ? -3.620 0.991 8.924 1.00 84.75 87 ILE A N 1
ATOM 652 C CA . ILE A 1 87 ? -2.188 1.201 8.654 1.00 84.75 87 ILE A CA 1
ATOM 653 C C . ILE A 1 87 ? -1.585 -0.032 7.969 1.00 84.75 87 ILE A C 1
ATOM 655 O O . ILE A 1 87 ? -0.853 0.101 6.984 1.00 84.75 87 ILE A O 1
ATOM 659 N N . ILE A 1 88 ? -1.922 -1.234 8.447 1.00 89.88 88 ILE A N 1
ATOM 660 C CA . ILE A 1 88 ? -1.474 -2.493 7.836 1.00 89.88 88 ILE A CA 1
ATOM 661 C C . ILE A 1 88 ? -2.045 -2.639 6.420 1.00 89.88 88 ILE A C 1
ATOM 663 O O . ILE A 1 88 ? -1.299 -2.954 5.493 1.00 89.88 88 ILE A O 1
ATOM 667 N N . GLY A 1 89 ? -3.337 -2.367 6.225 1.00 88.06 89 GLY A N 1
ATOM 668 C CA . GLY A 1 89 ? -3.986 -2.451 4.915 1.00 88.06 89 GLY A CA 1
ATOM 669 C C . GLY A 1 89 ? -3.342 -1.534 3.873 1.00 88.06 89 GLY A C 1
ATOM 670 O O . GLY A 1 89 ? -2.998 -1.986 2.782 1.00 88.06 89 GLY A O 1
ATOM 671 N N . ILE A 1 90 ? -3.103 -0.268 4.226 1.00 84.06 90 ILE A N 1
ATOM 672 C CA . ILE A 1 90 ? -2.434 0.700 3.344 1.00 84.06 90 ILE A CA 1
ATOM 673 C C . ILE A 1 90 ? -1.000 0.245 3.042 1.00 84.06 90 ILE A C 1
ATOM 675 O O . ILE A 1 90 ? -0.559 0.312 1.896 1.00 84.06 90 ILE A O 1
ATOM 679 N N . SER A 1 91 ? -0.293 -0.282 4.045 1.00 84.31 91 SER A N 1
ATOM 680 C CA . SER A 1 91 ? 1.078 -0.781 3.884 1.00 84.31 91 SER A CA 1
ATOM 681 C C . SER A 1 91 ? 1.165 -1.941 2.886 1.00 84.31 91 SER A C 1
ATOM 683 O O . SER A 1 91 ? 2.077 -1.968 2.062 1.00 84.31 91 SER A O 1
ATOM 685 N N . ILE A 1 92 ? 0.201 -2.871 2.908 1.00 87.00 92 ILE A N 1
ATOM 686 C CA . ILE A 1 92 ? 0.141 -3.996 1.958 1.00 87.00 92 ILE A CA 1
ATOM 687 C C . ILE A 1 92 ? -0.098 -3.496 0.532 1.00 87.00 92 ILE A C 1
ATOM 689 O O . ILE A 1 92 ? 0.571 -3.962 -0.385 1.00 87.00 92 ILE A O 1
ATOM 693 N N . ILE A 1 93 ? -1.002 -2.530 0.343 1.00 83.44 93 ILE A N 1
ATOM 694 C CA . ILE A 1 93 ? -1.291 -1.958 -0.980 1.00 83.44 93 ILE A CA 1
ATOM 695 C C . ILE A 1 93 ? -0.040 -1.296 -1.572 1.00 83.44 93 ILE A C 1
ATOM 697 O O . ILE A 1 93 ? 0.252 -1.458 -2.755 1.00 83.44 93 ILE A O 1
ATOM 701 N N . VAL A 1 94 ? 0.725 -0.567 -0.756 1.00 80.50 94 VAL A N 1
ATOM 702 C CA . VAL A 1 94 ? 1.982 0.051 -1.205 1.00 80.50 94 VAL A CA 1
ATOM 703 C C . VAL A 1 94 ? 3.027 -1.012 -1.541 1.00 80.50 94 VAL A C 1
ATOM 705 O O . VAL A 1 94 ? 3.684 -0.908 -2.576 1.00 80.50 94 VAL A O 1
ATOM 708 N N . ALA A 1 95 ? 3.154 -2.051 -0.712 1.00 81.75 95 ALA A N 1
ATOM 709 C CA . ALA A 1 95 ? 4.100 -3.141 -0.937 1.00 81.75 95 ALA A CA 1
ATOM 710 C C . ALA A 1 95 ? 3.825 -3.900 -2.246 1.00 81.75 95 ALA A C 1
ATOM 712 O O . ALA A 1 95 ? 4.765 -4.242 -2.957 1.00 81.75 95 ALA A O 1
ATOM 713 N N . THR A 1 96 ? 2.558 -4.124 -2.599 1.00 79.06 96 THR A N 1
ATOM 714 C CA . THR A 1 96 ? 2.182 -4.769 -3.868 1.00 79.06 96 THR A CA 1
ATOM 715 C C . THR A 1 96 ? 2.200 -3.830 -5.069 1.00 79.06 96 THR A C 1
ATOM 717 O O . THR A 1 96 ? 2.208 -4.303 -6.195 1.00 79.06 96 THR A O 1
ATOM 720 N N . SER A 1 97 ? 2.210 -2.512 -4.868 1.00 76.69 97 SER A N 1
ATOM 721 C CA . SER A 1 97 ? 2.256 -1.551 -5.981 1.00 76.69 97 SER A CA 1
ATOM 722 C C . SER A 1 97 ? 3.657 -1.381 -6.576 1.00 76.69 97 SER A C 1
ATOM 724 O O . SER A 1 97 ? 3.785 -0.892 -7.697 1.00 76.69 97 SER A O 1
ATOM 726 N N . ILE A 1 98 ? 4.703 -1.723 -5.816 1.00 69.44 98 ILE A N 1
ATOM 727 C CA . ILE A 1 98 ? 6.109 -1.551 -6.216 1.00 69.44 98 ILE A CA 1
ATOM 728 C C . ILE A 1 98 ? 6.776 -2.865 -6.663 1.00 69.44 98 ILE A C 1
ATOM 730 O O . ILE A 1 98 ? 7.817 -2.814 -7.317 1.00 69.44 98 ILE A O 1
ATOM 734 N N . MET A 1 99 ? 6.205 -4.014 -6.283 1.00 59.34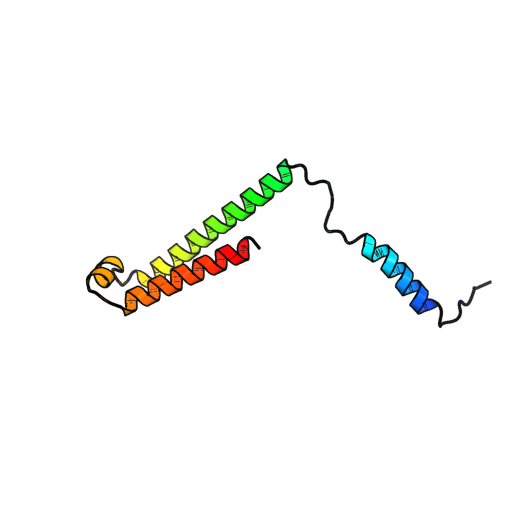 99 MET A N 1
ATOM 735 C CA . MET A 1 99 ? 6.680 -5.360 -6.630 1.00 59.34 99 MET A CA 1
ATOM 736 C C . MET A 1 99 ? 6.053 -5.838 -7.937 1.00 59.34 99 MET A C 1
ATOM 738 O O . MET A 1 99 ? 6.820 -6.341 -8.787 1.00 59.34 99 MET A O 1
#

Sequence (99 aa):
MKRKLPSVLLPVLSLLAWANNVSAEGTDTTPKSLSHAILNSIIFATIGIVVVFVGFKVFDWAVTKIDIEKELLNNNVAVAIVTAAVIIGISIIVATSIM

Organism: Pedosphaera parvula (strain Ellin514) (NCBI:txid320771)

pLDDT: mean 75.95, std 11.61, range [45.56, 89.88]

InterPro domains:
  IPR007140 Protein of unknown function DUF350 [PF03994] (35-98)

Secondary structure (DSSP, 8-state):
------TTHHHHHHHHHHHHHHTT--TT-S---HHHHHHHHHHHHHHHHHHHHHHHHHHHHHHTTS-HHHHHHTT-HHHHHHHHHHHHHHHHHHHHHH-